Protein 6T9Q (pdb70)

GO terms:
  GO:0000785 chromatin (C, IDA)
  GO:0005634 nucleus (C, IDA)
  GO:0005515 protein binding (F, IPI)
  GO:0035861 site of double-strand break (C, IDA)
  GO:1905168 positive regulation of double-strand break repair via homologous recombination (P, IDA)
  GO:0005634 nucleus (C, EXP)
  GO:0005694 chromosome (C, EXP)
  GO:0042752 regulation of circadian rhythm (P, IMP)
  GO:1904976 cellular response to bleomycin (P, IMP)
  GO:2000781 positive regulation of double-strand break repair (P, IMP)
  GO:0006974 DNA damage response (P, IMP)
  GO:0072711 cellular response to hydroxyurea (P, IMP)
  GO:0072719 cellular response to cisplatin (P, IMP)
  GO:0009582 detection of abiotic stimulus (P, TAS)
  GO:0007623 circadian rhythm (P, TAS)
  GO:0005654 nucleoplasm (C, TAS)
  GO:0044770 cell cycle phase transition (P, IMP)
  GO:0005654 nucleoplasm (C, IDA)
  GO:0031573 mitotic intra-S DNA damage checkpoint signaling (P, IDA)
  GO:0008047 enzyme activator activity (F, IDA)

Nearest PDB structures (foldseek):
  6t9q-assembly1_A  TM=1.016E+00  e=2.871E-10  Homo sapiens
  6taz-assembly1_B  TM=8.879E-01  e=2.287E-06  Homo sapiens
  3sjm-assembly1_B  TM=6.870E-01  e=1.438E+00  Homo sapiens

InterPro domains:
  IPR006906 Timeless, N-terminal [PF04821] (24-284)
  IPR007725 Timeless, PAB domain [PF05029] (1008-1100)
  IPR044998 Timeless [PTHR22940] (6-1184)
  IPR059212 TIMELESS, tri-helical helix-turn-helix domain [PF26019] (820-872)
  IPR059212 TIMELESS, tri-helical helix-turn-helix domain [PF26019] (888-937)
  IPR060740 TOF1-like, helical domain [PF27570] (702-798)

Foldseek 3Di:
DDQDADPVRVVLLVVQCVVPQAPPCSLVSSCVPDDDDDDSVSSLVVCCVVPVDVDNCSSPDD

Sequence (62 aa):
HIVLWTGDQELELQRRLFEEFRDSDDVLGHIMKNITAKRSRARIVDKLLALGLVAERRELYKK

Secondary structure (DSSP, 8-state):
------HHHHHHHHHHHHHHTTSS-HHHHHHHT-SS---HHHHHHHHHHTTSSSSGGGGS--

Structure (mmCIF, N/CA/C/O backbone):
data_6T9Q
#
_entry.id   6T9Q
#
_cell.length_a   55.407
_cell.length_b   55.407
_cell.length_c   41.65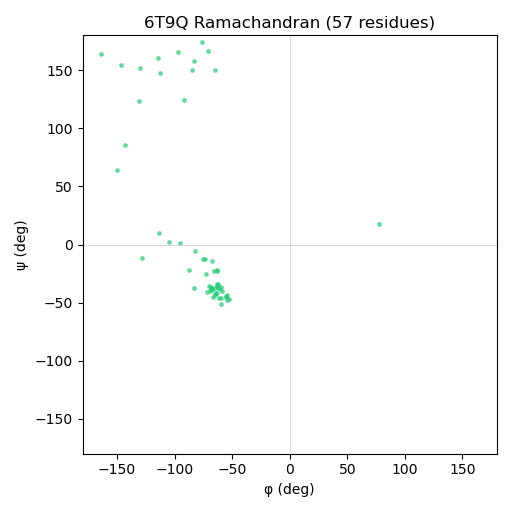9
_cell.angle_alpha   90.000
_cell.angle_beta   90.000
_cell.angle_gamma   120.000
#
_symmetry.space_group_name_H-M   'P 65'
#
loop_
_entity.id
_entity.type
_entity.pdbx_description
1 polymer 'Protein timeless homolog'
2 water water
#
loop_
_atom_site.group_PDB
_atom_site.id
_atom_site.type_symbol
_atom_site.label_atom_id
_atom_site.label_alt_id
_atom_site.label_comp_id
_atom_site.label_asym_id
_atom_site.label_entity_id
_atom_site.label_seq_id
_atom_site.pdbx_PDB_ins_code
_atom_site.Cartn_x
_atom_site.Cartn_y
_atom_site.Cartn_z
_atom_site.occupancy
_atom_site.B_iso_or_equiv
_atom_site.auth_seq_id
_atom_site.auth_comp_id
_atom_site.auth_asym_id
_atom_site.auth_atom_id
_atom_site.pdbx_PDB_model_num
ATOM 1 N N . HIS A 1 5 ? 13.79516 24.48162 32.33953 1.000 18.47864 885 HIS A N 1
ATOM 2 C CA . HIS A 1 5 ? 13.05774 25.07973 31.22948 1.000 14.47942 885 HIS A CA 1
ATOM 3 C C . HIS A 1 5 ? 11.66874 24.47426 30.98998 1.000 13.56537 885 HIS A C 1
ATOM 4 O O . HIS A 1 5 ? 11.37656 23.34444 31.41280 1.000 14.51454 885 HIS A O 1
ATOM 18 N N . ILE A 1 6 ? 10.84778 25.22896 30.26048 1.000 12.29169 886 ILE A N 1
ATOM 19 C CA . ILE A 1 6 ? 9.63441 24.73093 29.62455 1.000 11.72224 886 ILE A CA 1
ATOM 20 C C . ILE A 1 6 ? 9.82000 24.82824 28.11863 1.000 11.05024 886 ILE A C 1
ATOM 21 O O . ILE A 1 6 ? 10.66268 25.58472 27.61222 1.000 12.18552 886 ILE A O 1
ATOM 37 N N . VAL A 1 7 ? 9.00271 24.06033 27.39791 1.000 10.09821 887 VAL A N 1
ATOM 38 C CA . VAL A 1 7 ? 9.12852 23.97071 25.95104 1.000 10.32056 887 VAL A CA 1
ATOM 39 C C . VAL A 1 7 ? 7.84220 24.22630 25.17143 1.000 9.28956 887 VAL A C 1
ATOM 40 O O . VAL A 1 7 ? 7.90026 24.37455 23.94635 1.000 10.66348 887 VAL A O 1
ATOM 53 N N . LEU A 1 8 ? 6.68680 24.28207 25.82938 1.000 9.83798 888 LEU A N 1
ATOM 54 C CA . LEU A 1 8 ? 5.44134 24.62439 25.15869 1.000 9.83491 888 LEU A CA 1
ATOM 55 C C . LEU A 1 8 ? 5.16014 26.10304 25.35626 1.000 8.89273 888 LEU A C 1
ATOM 56 O O . LEU A 1 8 ? 5.75782 26.76605 26.19921 1.000 9.49468 888 LEU A O 1
ATOM 72 N N . TRP A 1 9 ? 4.22596 26.60751 24.56121 1.000 9.19889 889 TRP A N 1
ATOM 73 C CA . TRP A 1 9 ? 3.85044 28.01817 24.55818 1.000 9.40890 889 TRP A CA 1
ATOM 74 C C . TRP A 1 9 ? 2.34077 28.12952 24.64350 1.000 8.81263 889 TRP A C 1
ATOM 75 O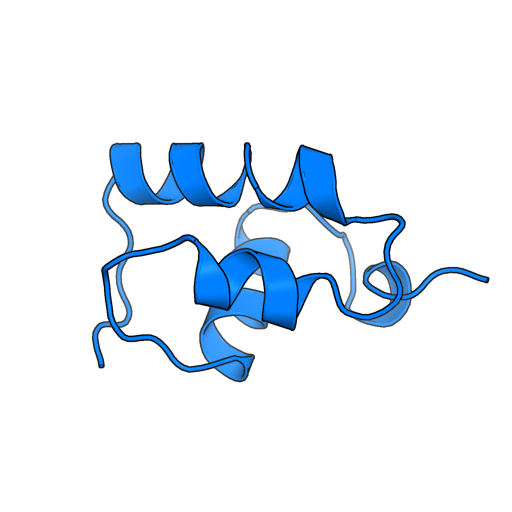 O . TRP A 1 9 ? 1.62316 27.57521 23.80441 1.000 12.02565 889 TRP A O 1
ATOM 96 N N . THR A 1 10 ? 1.87186 28.84011 25.66161 1.000 8.43816 890 THR A N 1
ATOM 97 C CA . THR A 1 10 ? 0.46405 29.18289 25.73579 1.000 9.24416 890 THR A CA 1
ATOM 98 C C . THR A 1 10 ? 0.14972 30.23138 24.66999 1.000 9.40964 890 THR A C 1
ATOM 99 O O . THR A 1 10 ? 1.04154 30.84451 24.07612 1.000 9.33915 890 THR A O 1
ATOM 110 N N . GLY A 1 11 ? -1.13864 30.44869 24.42316 1.000 10.13885 891 GLY A N 1
ATOM 111 C CA . GLY A 1 11 ? -1.50835 31.48197 23.46927 1.000 11.06096 891 GLY A CA 1
ATOM 112 C C . GLY A 1 11 ? -0.91260 32.82813 23.82357 1.000 10.77184 891 GLY A C 1
ATOM 113 O O . GLY A 1 11 ? -0.41658 33.55814 22.95867 1.000 11.49255 891 GLY A O 1
ATOM 117 N N . ASP A 1 12 ? -0.98929 33.20704 25.09779 1.000 10.52622 892 ASP A N 1
ATOM 118 C CA . ASP A 1 12 ? -0.43844 34.50076 25.48076 1.000 11.07742 892 ASP A CA 1
ATOM 119 C C . ASP A 1 12 ? 1.07968 34.52876 25.37465 1.000 9.59893 892 ASP A C 1
ATOM 120 O O . ASP A 1 12 ? 1.65207 35.56000 25.01518 1.000 10.68972 892 ASP A O 1
ATOM 129 N N . GLN A 1 13 ? 1.75107 33.42724 25.70551 1.000 8.94304 893 GLN A N 1
ATOM 130 C CA . GLN A 1 13 ? 3.19950 33.38212 25.54578 1.000 8.70475 893 GLN A CA 1
ATOM 131 C C . GLN A 1 13 ? 3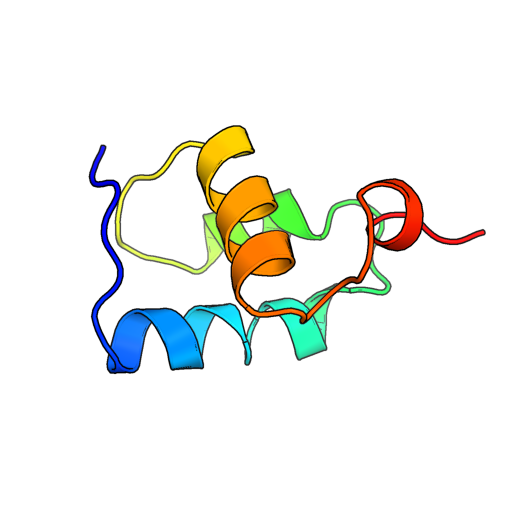.59674 33.54000 24.08264 1.000 8.35323 893 GLN A C 1
ATOM 132 O O . GLN A 1 13 ? 4.60259 34.18534 23.78153 1.000 8.66272 893 GLN A O 1
ATOM 146 N N . GLU A 1 14 ? 2.81786 32.96537 23.15521 1.000 8.79710 894 GLU A N 1
ATOM 147 C CA . GLU A 1 14 ? 3.10795 33.13951 21.73229 1.000 9.06180 894 GLU A CA 1
ATOM 148 C C . GLU A 1 14 ? 2.94895 34.58578 21.29362 1.000 9.19799 894 GLU A C 1
ATOM 149 O O . GLU A 1 14 ? 3.73581 35.08636 20.48181 1.000 9.51771 894 GLU A O 1
ATOM 161 N N . LEU A 1 15 ? 1.90700 35.25544 21.76961 1.000 9.82568 895 LEU A N 1
ATOM 162 C CA . LEU A 1 15 ? 1.69661 36.64283 21.37848 1.000 10.13468 895 LEU A CA 1
ATOM 163 C C . LEU A 1 15 ? 2.79182 37.52777 21.94894 1.000 9.30021 895 LEU A C 1
ATOM 164 O O . LEU A 1 15 ? 3.26886 38.44632 21.27249 1.000 9.34058 895 LEU A O 1
ATOM 180 N N . GLU A 1 16 ? 3.22327 37.25069 23.17974 1.000 8.89396 896 GLU A N 1
ATOM 181 C CA . GLU A 1 16 ? 4.34683 37.97916 23.75050 1.000 8.87020 896 GLU A CA 1
ATOM 182 C C . GLU A 1 16 ? 5.62068 37.78122 22.93136 1.000 8.30130 896 GLU A C 1
ATOM 183 O O . GLU A 1 16 ? 6.33682 38.74470 22.63779 1.000 9.01384 896 GLU A O 1
ATOM 195 N N . LEU A 1 17 ? 5.92817 36.53666 22.55952 1.000 8.13102 897 LEU A N 1
ATOM 196 C CA . LEU A 1 17 ? 7.07788 36.27484 21.70784 1.000 7.98183 897 LEU A CA 1
ATOM 197 C C . LEU A 1 17 ? 7.02368 37.12458 20.45312 1.000 7.27480 897 LEU A C 1
ATOM 198 O O . LEU A 1 17 ? 8.02443 37.71260 20.03203 1.000 8.13746 897 LEU A O 1
ATOM 214 N N . GLN A 1 18 ? 5.86102 37.15780 19.80955 1.000 7.76665 898 GLN A N 1
ATOM 215 C CA . GLN A 1 18 ? 5.71216 37.91618 18.57861 1.000 7.73371 898 GLN A CA 1
ATOM 216 C C . GLN A 1 18 ? 5.94012 39.40717 18.79951 1.000 7.70676 898 GLN A C 1
ATOM 217 O O . GLN A 1 18 ? 6.62663 40.04960 18.00998 1.000 8.40903 898 GLN A O 1
ATOM 231 N N A ARG A 1 19 ? 5.35288 39.98273 19.85406 0.544 7.75753 899 ARG A N 1
ATOM 232 N N B ARG A 1 19 ? 5.35753 39.97906 19.85885 0.456 7.95804 899 ARG A N 1
ATOM 233 C CA A ARG A 1 19 ? 5.56028 41.40705 20.12151 0.544 7.81968 899 ARG A CA 1
ATOM 234 C CA B ARG A 1 19 ? 5.56103 41.40271 20.12784 0.456 7.97420 899 ARG A CA 1
ATOM 235 C C A ARG A 1 19 ? 7.03436 41.72499 20.34831 0.544 7.73624 899 ARG A C 1
ATOM 236 C C B ARG A 1 19 ? 7.03305 41.72323 20.35146 0.456 7.78636 899 ARG A C 1
ATOM 237 O O A ARG A 1 19 ? 7.52337 42.77603 19.90912 0.544 8.52108 899 ARG A O 1
ATOM 238 O O B ARG A 1 19 ? 7.52226 42.76784 19.90274 0.456 8.11635 899 ARG A O 1
ATOM 279 N N . LEU A 1 20 ? 7.74131 40.86511 21.08570 1.000 7.93617 900 LEU A N 1
ATOM 280 C CA . LEU A 1 20 ? 9.15622 41.11133 21.36217 1.000 7.75949 900 LEU A CA 1
ATOM 281 C C . LEU A 1 20 ? 9.99192 40.92638 20.10323 1.000 8.14876 900 LEU A C 1
ATOM 282 O O . LEU A 1 20 ? 10.89160 41.72113 19.82364 1.000 9.01291 900 LEU A O 1
ATOM 299 N N . PHE A 1 21 ? 9.70708 39.89130 19.32313 1.000 8.01492 901 PHE A N 1
ATOM 300 C CA . PHE A 1 21 ? 10.42096 39.70761 18.07092 1.000 7.92219 901 PHE A CA 1
ATOM 301 C C . PHE A 1 21 ? 10.22642 40.91036 17.15840 1.000 8.32600 901 PHE A C 1
ATOM 302 O O . PHE A 1 21 ? 11.18182 41.39299 16.53976 1.000 8.99085 901 PHE A O 1
ATOM 319 N N . GLU A 1 22 ? 8.98527 41.38218 17.02520 1.000 8.66641 902 GLU A N 1
ATOM 320 C CA . GLU A 1 22 ? 8.72302 42.51440 16.14417 1.000 8.59750 902 GLU A CA 1
ATOM 321 C C . GLU A 1 22 ? 9.51551 43.73618 16.57686 1.000 8.46289 902 GLU A C 1
ATOM 322 O O . GLU A 1 22 ? 10.00845 44.48659 15.72981 1.000 10.02219 902 GLU A O 1
ATOM 334 N N . GLU A 1 23 ? 9.68014 43.92999 17.89091 1.000 7.94181 903 GLU A N 1
ATOM 335 C CA . GLU A 1 23 ? 10.43899 45.05517 18.41303 1.000 8.41116 903 GLU A CA 1
ATOM 336 C C . GLU A 1 23 ? 11.93688 44.91738 18.18443 1.000 9.14038 903 GLU A C 1
ATOM 337 O O . GLU A 1 23 ? 12.60189 45.91603 17.85892 1.000 10.88476 903 GLU A O 1
ATOM 349 N N . PHE A 1 24 ? 12.48850 43.70840 18.36394 1.000 9.56011 904 PHE A N 1
ATOM 350 C CA . PHE A 1 24 ? 13.92956 43.54476 18.46568 1.000 11.00822 904 PHE A CA 1
ATOM 351 C C . PHE A 1 24 ? 14.59509 42.95514 17.24019 1.000 11.14629 904 PHE A C 1
ATOM 352 O O . PHE A 1 24 ? 15.82332 42.79304 17.23422 1.000 12.79123 904 PHE A O 1
ATOM 369 N N . ARG A 1 25 ? 13.83013 42.69176 16.18842 1.000 11.32095 905 ARG A N 1
ATOM 370 C CA . ARG A 1 25 ? 14.37346 41.98385 15.04039 1.000 11.92285 905 ARG A CA 1
ATOM 371 C C . ARG A 1 25 ? 15.50206 42.71486 14.31643 1.000 14.28757 905 ARG A C 1
ATOM 372 O O . ARG A 1 25 ? 16.26857 42.05486 13.60289 1.000 17.09799 905 ARG A O 1
ATOM 393 N N . ASP A 1 26 ? 15.61129 44.03835 14.42838 1.000 14.29848 906 ASP A N 1
ATOM 394 C CA . ASP A 1 26 ? 16.68957 44.76610 13.76046 1.000 16.22147 906 ASP A CA 1
ATOM 395 C C . ASP A 1 26 ? 17.88696 45.00845 14.66654 1.000 18.30695 906 ASP A C 1
ATOM 396 O O . ASP A 1 26 ? 18.86500 45.62484 14.23279 1.000 21.24398 906 ASP A O 1
ATOM 405 N N . SER A 1 27 ? 17.84180 44.52700 15.90183 1.000 18.48237 907 SER A N 1
ATOM 406 C CA . SER A 1 27 ? 18.97966 44.65157 16.79242 1.000 20.88780 907 SER A CA 1
ATOM 407 C C . SER A 1 27 ? 20.05691 43.63219 16.41463 1.000 24.12957 907 SER A C 1
ATOM 408 O O . SER A 1 27 ? 19.86575 42.77440 15.54753 1.000 24.05076 907 SER A O 1
ATOM 416 N N . ASP A 1 28 ? 21.20936 43.72797 17.08231 1.000 26.83856 908 ASP A N 1
ATOM 417 C CA . ASP A 1 28 ? 22.28015 42.76164 16.86296 1.000 27.56753 908 ASP A CA 1
ATOM 418 C C . ASP A 1 28 ? 22.09809 41.47181 17.65230 1.000 26.73999 908 ASP A C 1
ATOM 419 O O . ASP A 1 28 ? 22.88964 40.54201 17.46783 1.000 27.91879 908 ASP A O 1
ATOM 428 N N . ASP A 1 29 ? 21.09935 41.38702 18.52383 1.000 23.45932 909 ASP A N 1
ATOM 429 C CA . ASP A 1 29 ? 20.93969 40.23397 19.40224 1.000 19.79619 909 ASP A CA 1
ATOM 430 C C . ASP A 1 29 ? 19.45327 40.05536 19.68899 1.000 15.62741 909 ASP A C 1
ATOM 431 O O . ASP A 1 29 ? 18.97901 40.17087 20.81505 1.000 15.86331 909 ASP A O 1
ATOM 441 N N . VAL A 1 30 ? 18.69646 39.76768 18.63754 1.000 14.53682 910 VAL A N 1
ATOM 442 C CA . VAL A 1 30 ? 17.25192 39.63455 18.78517 1.000 12.72268 910 VAL A CA 1
ATOM 443 C C . VAL A 1 30 ? 16.88418 38.61603 19.85180 1.000 11.28917 910 VAL A C 1
ATOM 444 O O . VAL A 1 30 ? 15.99785 38.86949 20.66707 1.000 11.74460 910 VAL A O 1
ATOM 457 N N . LEU A 1 31 ? 17.55681 37.45665 19.87807 1.000 11.01039 911 LEU A N 1
ATOM 458 C CA . LEU A 1 31 ? 17.19721 36.43924 20.86272 1.000 11.39012 911 LEU A CA 1
ATOM 459 C C . LEU A 1 31 ? 17.53407 36.89703 22.26990 1.000 10.87097 911 LEU A C 1
ATOM 460 O O . LEU A 1 31 ? 16.80155 36.59691 23.21683 1.000 11.93468 911 LEU A O 1
ATOM 476 N N . GLY A 1 32 ? 18.66081 37.58834 22.43015 1.000 12.89472 912 GLY A N 1
ATOM 477 C CA . GLY A 1 32 ? 19.03427 38.05685 23.74808 1.000 14.27771 912 GLY A CA 1
ATOM 478 C C . GLY A 1 32 ? 18.03266 39.04770 24.30710 1.000 13.72113 912 GLY A C 1
ATOM 479 O O . GLY A 1 32 ? 17.68492 38.98707 25.48728 1.000 14.59411 912 GLY A O 1
ATOM 483 N N . HIS A 1 33 ? 17.54630 39.97288 23.46607 1.000 13.79263 913 HIS A N 1
ATOM 484 C CA . HIS A 1 33 ? 16.54251 40.92671 23.93294 1.000 13.78884 913 HIS A CA 1
ATOM 485 C C . HIS A 1 33 ? 15.21818 40.22369 24.22234 1.000 12.40037 913 HIS A C 1
ATOM 486 O O . HIS A 1 33 ? 14.52781 40.56420 25.18795 1.000 13.65195 913 HIS A O 1
ATOM 500 N N . ILE A 1 34 ? 14.83948 39.23568 23.40919 1.000 11.60623 914 ILE A N 1
ATOM 501 C CA . ILE A 1 34 ? 13.63158 38.46339 23.70739 1.000 11.21906 914 ILE A CA 1
ATOM 502 C C . ILE A 1 34 ? 13.76505 37.77547 25.06030 1.000 11.35178 914 ILE 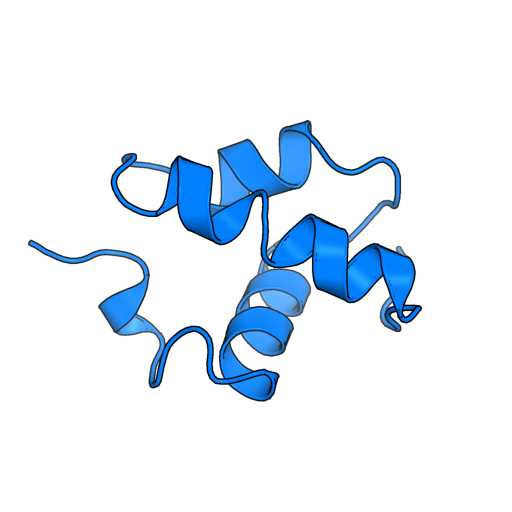A C 1
ATOM 503 O O . ILE A 1 34 ? 12.87592 37.86306 25.91466 1.000 12.33454 914 ILE A O 1
ATOM 519 N N . MET A 1 35 ? 14.86441 37.05885 25.25830 1.000 12.10702 915 MET A N 1
ATOM 520 C CA . MET A 1 35 ? 15.03488 36.26729 26.46798 1.000 13.49916 915 MET A CA 1
ATOM 521 C C . MET A 1 35 ? 15.05766 37.12534 27.71890 1.000 14.50814 915 MET A C 1
ATOM 522 O O . MET A 1 35 ? 14.55535 36.69770 28.76183 1.000 16.97825 915 MET A O 1
ATOM 536 N N . LYS A 1 36 ? 15.60682 38.33471 27.62735 1.000 14.64811 916 LYS A N 1
ATOM 537 C CA . LYS A 1 36 ? 15.64177 39.24775 28.76071 1.000 16.59440 916 LYS A CA 1
ATOM 538 C C . LYS A 1 36 ? 14.24683 39.68483 29.16715 1.000 16.07767 916 LYS A C 1
ATOM 539 O O . LYS A 1 36 ? 14.05741 40.07921 30.31380 1.000 18.72007 916 LYS A O 1
ATOM 558 N N . ASN A 1 37 ? 13.26939 39.60904 28.26340 1.000 13.54168 917 ASN A N 1
ATOM 559 C CA . ASN A 1 37 ? 11.94260 40.17628 28.47939 1.000 12.83540 917 ASN A CA 1
ATOM 560 C C . ASN A 1 37 ? 10.82522 39.14966 28.59131 1.000 14.89847 917 ASN A C 1
ATOM 561 O O . ASN A 1 37 ? 9.65295 39.52630 28.59276 1.000 18.24343 917 ASN A O 1
ATOM 572 N N . ILE A 1 38 ? 11.13619 37.86982 28.68746 1.000 15.92765 918 ILE A N 1
ATOM 573 C CA . ILE A 1 38 ? 10.13067 36.87376 29.04064 1.000 16.89903 918 ILE A CA 1
ATOM 574 C C . ILE A 1 38 ? 10.44579 36.29642 30.41660 1.000 18.18259 918 ILE A C 1
ATOM 575 O O . ILE A 1 38 ? 11.60960 36.13885 30.80116 1.000 21.71115 918 ILE A O 1
ATOM 591 N N . THR A 1 39 ? 9.38472 35.93633 31.14501 1.000 18.73388 919 THR A N 1
ATOM 592 C CA . THR A 1 39 ? 9.53506 35.41883 32.49934 1.000 20.45238 919 THR A CA 1
ATOM 593 C C . THR A 1 39 ? 9.85949 33.92850 32.50492 1.000 19.07201 919 THR A C 1
ATOM 594 O O . THR A 1 39 ? 10.61807 33.46543 33.36464 1.000 20.63578 919 THR A O 1
ATOM 605 N N . ALA A 1 40 ? 9.27539 33.15453 31.58857 1.000 18.33061 920 ALA A N 1
ATOM 606 C CA . ALA A 1 40 ? 9.54049 31.72486 31.56902 1.000 18.76276 920 ALA A CA 1
ATOM 607 C C . ALA A 1 40 ? 11.00210 31.48261 31.23877 1.000 15.43398 920 ALA A C 1
ATOM 608 O O . ALA A 1 40 ? 11.63020 32.23932 30.50397 1.000 17.01084 920 ALA A O 1
ATOM 615 N N . LYS A 1 41 ? 11.53522 30.39465 31.76181 1.000 15.37200 921 LYS A N 1
ATOM 616 C CA . LYS A 1 41 ? 12.89818 29.99326 31.45893 1.000 14.73179 921 LYS A CA 1
ATOM 617 C C . LYS A 1 41 ? 12.89208 29.05441 30.26111 1.000 12.33645 921 LYS A C 1
ATOM 618 O O . LYS A 1 41 ? 12.21749 28.01454 30.27479 1.000 12.80321 921 LYS A O 1
ATOM 637 N N . ARG A 1 42 ? 13.66191 29.41729 29.23863 1.000 12.34939 922 ARG A N 1
ATOM 638 C CA . ARG A 1 42 ? 13.65713 28.72646 27.96362 1.000 11.73380 922 ARG A CA 1
ATOM 639 C C . ARG A 1 42 ? 15.06499 28.76799 27.39066 1.000 12.43166 922 ARG A C 1
ATOM 640 O O . ARG A 1 42 ? 15.84489 29.67449 27.68061 1.000 15.89451 922 ARG A O 1
ATOM 661 N N . SER A 1 43 ? 15.38345 27.79873 26.56162 1.000 10.88646 923 SER A N 1
ATOM 662 C CA . SER A 1 43 ? 16.66571 27.84521 25.87796 1.000 10.92104 923 SER A CA 1
ATOM 663 C C . SER A 1 43 ? 16.57453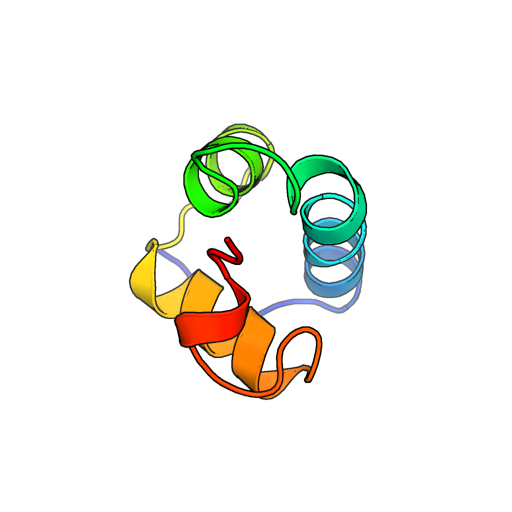 28.69097 24.60828 1.000 9.90292 923 SER A C 1
ATOM 664 O O . SER A 1 43 ? 15.54142 28.74331 23.93517 1.000 10.18730 923 SER A O 1
ATOM 672 N N . ARG A 1 44 ? 17.69830 29.31763 24.25385 1.000 9.41713 924 ARG A N 1
ATOM 673 C CA . ARG A 1 44 ? 17.77852 30.08365 23.01300 1.000 8.70760 924 ARG A CA 1
ATOM 674 C C . ARG A 1 44 ? 17.38948 29.22826 21.81425 1.000 8.22031 924 ARG A C 1
ATOM 675 O O . ARG A 1 44 ? 16.62679 29.67095 20.94742 1.000 8.66809 924 ARG A O 1
ATOM 696 N N . ALA A 1 45 ? 17.89102 27.98689 21.76206 1.000 8.95892 925 ALA A N 1
ATOM 697 C CA . ALA A 1 45 ? 17.65881 27.15587 20.58638 1.000 8.76495 925 ALA A CA 1
ATOM 698 C C . ALA A 1 45 ? 16.18236 26.82941 20.41836 1.000 8.71172 925 ALA A C 1
ATOM 699 O O . ALA A 1 45 ? 15.68600 26.77702 19.28896 1.000 8.98049 925 ALA A O 1
ATOM 706 N N . ARG A 1 46 ? 15.46805 26.60442 21.52974 1.000 8.99698 926 ARG A N 1
ATOM 707 C CA . ARG A 1 46 ? 14.03818 26.33286 21.43716 1.000 9.51411 926 ARG A CA 1
ATOM 708 C C . ARG A 1 46 ? 13.25363 27.56854 21.01511 1.000 8.35626 926 ARG A C 1
ATOM 709 O O . ARG A 1 46 ? 12.26191 27.45642 20.28730 1.000 9.15400 926 ARG A O 1
ATOM 730 N N . ILE A 1 47 ? 13.66165 28.75389 21.46662 1.000 8.24106 927 ILE A N 1
ATOM 731 C CA . ILE A 1 47 ? 12.98221 29.96541 21.03127 1.000 8.52062 927 ILE A CA 1
ATOM 732 C C . ILE A 1 47 ? 13.17844 30.18336 19.53889 1.000 7.73126 927 ILE A C 1
ATOM 733 O O . ILE A 1 47 ? 12.23390 30.51546 18.81623 1.000 8.49916 927 ILE A O 1
ATOM 749 N N . VAL A 1 48 ? 14.40419 29.98821 19.04723 1.000 7.55801 928 VAL A N 1
ATOM 750 C CA . VAL A 1 48 ? 14.65332 30.06863 17.61190 1.000 8.31650 928 VAL A CA 1
ATOM 751 C C . VAL A 1 48 ? 13.71856 29.12447 16.86438 1.000 7.97305 928 VAL A C 1
ATOM 752 O O . VAL A 1 48 ? 13.07045 29.50062 15.87464 1.000 8.56876 928 VAL A O 1
ATOM 765 N N . ASP A 1 49 ? 13.62511 27.87878 17.34359 1.000 8.55716 929 ASP A N 1
ATOM 766 C CA . ASP A 1 49 ? 12.77397 26.90776 16.66960 1.000 9.20934 929 ASP A CA 1
ATOM 767 C C . ASP A 1 49 ? 11.30957 27.32441 16.69634 1.000 8.37064 929 ASP A C 1
ATOM 768 O O . ASP A 1 49 ? 10.59270 27.05413 15.73464 1.000 9.39375 929 ASP A O 1
ATOM 777 N N . LYS A 1 50 ? 10.84776 27.98011 17.76489 1.000 8.04777 930 LYS A N 1
ATOM 778 C CA . LYS A 1 50 ? 9.46444 28.44469 17.82051 1.000 8.45291 930 LYS A CA 1
ATOM 779 C C . LYS A 1 50 ? 9.21645 29.58786 16.83926 1.000 7.56518 930 LYS A C 1
ATOM 780 O O . LYS A 1 50 ? 8.16451 29.64293 16.18740 1.000 8.71738 930 LYS A O 1
ATOM 799 N N . LEU A 1 51 ? 10.17495 30.51399 16.71403 1.000 7.68986 931 LEU A N 1
ATOM 800 C CA . LEU A 1 51 ? 10.02144 31.58443 15.72985 1.000 8.36104 931 LEU A CA 1
ATOM 801 C C . LEU A 1 51 ? 9.90527 31.01295 14.32639 1.000 8.22348 931 LEU A C 1
ATOM 802 O O . LEU A 1 51 ? 9.11959 31.49722 13.50930 1.000 9.58256 931 LEU A O 1
ATOM 818 N N . LEU A 1 52 ? 10.67743 29.96192 14.04044 1.000 8.45483 932 LEU A N 1
ATOM 819 C CA . LEU A 1 52 ? 10.57279 29.25683 12.76884 1.000 9.61207 932 LEU A CA 1
ATOM 820 C C . LEU A 1 52 ? 9.22978 28.52930 12.63447 1.000 9.26364 932 LEU A C 1
ATOM 821 O O . LEU A 1 52 ? 8.57867 28.60101 11.58832 1.000 10.26875 932 LEU A O 1
ATOM 837 N N . ALA A 1 53 ? 8.78781 27.82564 13.68531 1.000 9.52396 933 ALA A N 1
ATOM 838 C CA . ALA A 1 53 ? 7.54384 27.07084 13.60157 1.000 10.50253 933 ALA A CA 1
ATOM 839 C C . ALA A 1 53 ? 6.34807 27.98231 13.37917 1.000 10.26236 933 ALA A C 1
ATOM 840 O O . ALA A 1 53 ? 5.40438 27.60657 12.68103 1.000 11.54710 933 ALA A O 1
ATOM 847 N N . LEU A 1 54 ? 6.36090 29.17268 13.97137 1.000 9.66012 934 LEU A N 1
ATOM 848 C CA . LEU A 1 54 ? 5.29380 30.14658 13.76847 1.000 9.86046 934 LEU A CA 1
ATOM 849 C C . LEU A 1 54 ? 5.37636 30.84060 12.41719 1.000 9.88704 934 LEU A C 1
ATOM 850 O O . LEU A 1 54 ? 4.44243 31.54334 12.03432 1.000 11.64318 934 LEU A O 1
ATOM 866 N N . GLY A 1 55 ? 6.47898 30.70316 11.69466 1.000 10.14053 935 GLY A N 1
ATOM 867 C CA . GLY A 1 55 ? 6.61447 31.40871 10.44374 1.000 11.48373 935 GLY A CA 1
ATOM 868 C C . GLY A 1 55 ? 6.94827 32.87483 10.58417 1.000 11.20796 935 GLY A C 1
ATOM 869 O O . GLY A 1 55 ? 6.77524 33.63354 9.62654 1.000 13.20127 935 GLY A O 1
ATOM 873 N N . LEU A 1 56 ? 7.43610 33.30142 11.74417 1.000 10.82630 936 LEU A N 1
ATOM 874 C CA . LEU A 1 56 ? 7.84317 34.68890 11.90294 1.000 10.64124 936 LEU A CA 1
ATOM 875 C C . LEU A 1 56 ? 9.13586 34.95476 11.15821 1.000 12.01469 936 LEU A C 1
ATOM 876 O O . LEU A 1 56 ? 9.39394 36.09499 10.77456 1.000 13.57846 936 LEU A O 1
ATOM 892 N N . VAL A 1 57 ? 9.94905 33.91688 10.94853 1.000 12.37569 937 VAL A N 1
ATOM 893 C CA . VAL A 1 57 ? 11.02470 33.89924 9.96504 1.000 12.46321 937 VAL A CA 1
ATOM 894 C C . VAL A 1 57 ? 10.86292 32.61316 9.16905 1.000 12.54758 937 VAL A C 1
ATOM 895 O O . VAL A 1 57 ? 10.37278 31.61266 9.69946 1.000 13.26009 937 VAL A O 1
ATOM 908 N N . ALA A 1 58 ? 11.31285 32.62052 7.90664 1.000 13.00425 938 ALA A N 1
ATOM 909 C CA . ALA A 1 58 ? 11.17554 31.45321 7.04775 1.000 13.61204 938 ALA A CA 1
ATOM 910 C C . ALA A 1 58 ? 12.33402 30.47752 7.18512 1.000 12.74379 938 ALA A C 1
ATOM 911 O O . ALA A 1 58 ? 12.18076 29.29659 6.84079 1.000 14.3452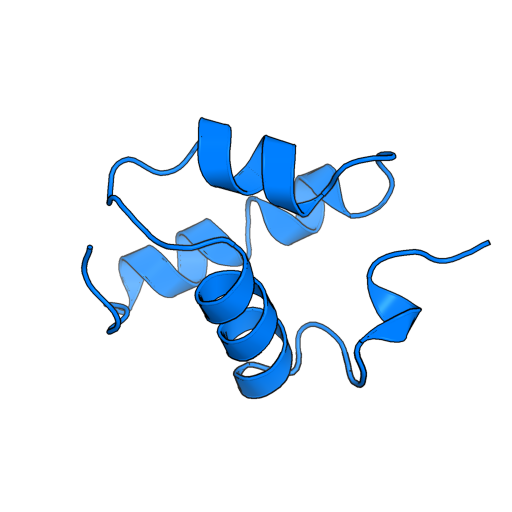0 938 ALA A O 1
ATOM 918 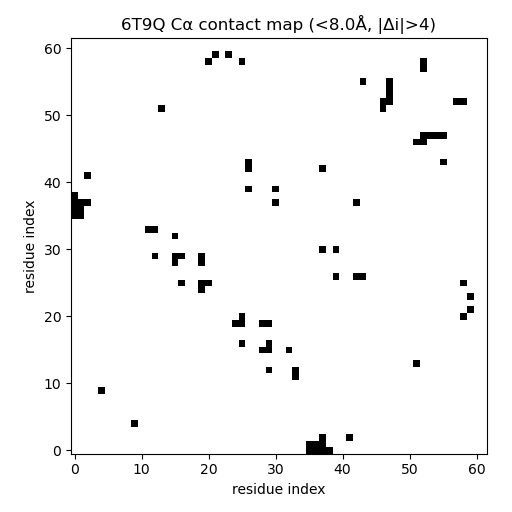N N . GLU A 1 59 ? 13.48780 30.94735 7.65806 1.000 11.24515 939 GLU A N 1
ATOM 919 C CA . GLU A 1 59 ? 14.68669 30.12953 7.80594 1.000 10.65488 939 GLU A CA 1
ATOM 920 C C . GLU A 1 59 ? 15.63415 30.88460 8.72271 1.000 9.70932 939 GLU A C 1
ATOM 921 O O . GLU A 1 59 ? 15.46479 32.07530 8.96912 1.000 10.40487 939 GLU A O 1
ATOM 933 N N . ARG A 1 60 ? 16.62851 30.16930 9.24860 1.000 9.86491 940 ARG A N 1
ATOM 934 C CA . ARG A 1 60 ? 17.45308 30.71013 10.32840 1.000 9.71598 940 ARG A CA 1
ATOM 935 C C . ARG A 1 60 ? 18.16836 31.99945 9.93832 1.000 9.27954 940 ARG A C 1
ATOM 936 O O . ARG A 1 60 ? 18.28211 32.90898 10.76268 1.000 9.99605 940 ARG A O 1
ATOM 957 N N . ARG A 1 61 ? 18.68786 32.09512 8.70799 1.000 10.05863 941 ARG A N 1
ATOM 958 C CA . ARG A 1 61 ? 19.51433 33.25081 8.36154 1.000 10.28849 941 ARG A CA 1
ATOM 959 C C . ARG A 1 61 ? 18.73278 34.55307 8.41888 1.000 10.81128 941 ARG A C 1
ATOM 960 O O . ARG A 1 61 ? 19.33425 35.61725 8.55485 1.000 12.04832 941 ARG A O 1
ATOM 981 N N . GLU A 1 62 ? 17.40736 34.49332 8.32260 1.000 11.33586 942 GLU A N 1
ATOM 982 C CA . GLU A 1 62 ? 16.59003 35.69569 8.41512 1.000 12.10057 942 GLU A CA 1
ATOM 983 C C . GLU A 1 62 ? 16.62346 36.32303 9.79742 1.000 12.59553 942 GLU A C 1
ATOM 984 O O . GLU A 1 62 ? 16.18828 37.46596 9.94805 1.000 14.66678 942 GLU A O 1
ATOM 996 N N . LEU A 1 63 ? 17.11073 35.60482 10.81081 1.000 11.69773 943 LEU A N 1
ATOM 997 C CA . LEU A 1 63 ? 17.24300 36.15934 12.14961 1.000 12.06637 943 LEU A CA 1
ATOM 998 C C . LEU A 1 63 ? 18.39362 37.13603 12.25029 1.000 12.87201 943 LEU A C 1
ATOM 999 O O . LEU A 1 63 ? 18.45766 37.86679 13.23960 1.000 15.42411 943 LEU A O 1
ATOM 1015 N N . TYR A 1 64 ? 19.27131 37.18866 11.25068 1.000 14.48436 944 TYR A N 1
ATOM 1016 C CA . TYR A 1 64 ? 20.37166 38.14997 11.23893 1.000 16.33416 944 TYR A CA 1
ATOM 1017 C C . TYR A 1 64 ? 20.58154 38.61534 9.79968 1.000 18.53045 944 TYR A C 1
ATOM 1018 O O . TYR A 1 64 ? 21.41968 38.07738 9.07194 1.000 20.37895 944 TYR A O 1
ATOM 1036 N N . LYS A 1 65 ? 19.82580 39.61967 9.40312 1.000 22.02771 945 LYS A N 1
ATOM 1037 C CA . LYS A 1 65 ? 19.95498 40.11949 8.04996 1.000 25.62576 945 LYS A CA 1
ATOM 1038 C C . LYS A 1 65 ? 21.11604 41.10783 7.95555 1.000 30.06387 945 LYS A C 1
ATOM 1039 O O . LYS A 1 65 ? 21.55321 41.69537 8.94722 1.000 30.62324 945 LYS A O 1
ATOM 1058 N N . LYS A 1 66 ? 21.62621 41.27256 6.74145 1.000 34.74429 946 LYS A N 1
ATOM 1059 C CA . LYS A 1 66 ? 22.70376 42.22591 6.48584 1.000 40.06728 946 LYS A CA 1
ATOM 1060 C C . LYS A 1 66 ? 22.43451 43.57352 7.13301 1.000 40.70376 946 LYS A C 1
ATOM 1061 O O . LYS A 1 66 ? 21.38161 44.16234 6.91452 1.000 41.18153 946 LYS A O 1
#

Solvent-accessible surface area: 4635 Å² total; per-residue (Å²): 156,84,75,148,33,79,51,114,48,51,95,52,0,63,152,24,14,86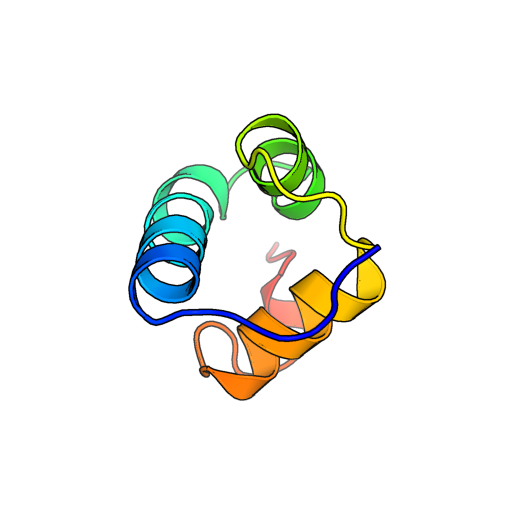,122,34,130,141,40,109,71,8,1,27,66,0,69,167,63,20,132,26,157,14,32,127,68,132,0,6,68,40,0,43,85,68,56,50,8,86,90,145,189,58,22,144,150,248

B-factor: mean 17.72, std 10.51, range [7.27, 63.95]

Radius of gyration: 10.71 Å; Cα contacts (8 Å, |Δi|>4): 43; chains: 1; bounding box: 24×21×26 Å

Organism: Homo sapiens (NCBI:txid9606)